Protein AF-A0A953TD16-F1 (afdb_monomer)

Structure (mmCIF, N/CA/C/O backbone):
data_AF-A0A953TD16-F1
#
_entry.id   AF-A0A953TD16-F1
#
loop_
_atom_site.group_PDB
_atom_site.id
_atom_site.type_symbol
_atom_site.label_atom_id
_atom_site.label_alt_id
_atom_site.label_comp_id
_atom_site.label_asym_id
_atom_site.label_entity_id
_atom_site.label_seq_id
_atom_site.pdbx_PDB_ins_code
_atom_site.Cartn_x
_atom_site.Cartn_y
_atom_site.Cartn_z
_atom_site.occupancy
_atom_site.B_iso_or_equiv
_atom_site.auth_seq_id
_atom_site.auth_comp_id
_atom_site.auth_asym_id
_atom_site.auth_atom_id
_atom_site.pdbx_PDB_model_num
ATOM 1 N N . MET A 1 1 ? -1.652 1.888 -25.458 1.00 63.97 1 MET A N 1
ATOM 2 C CA . MET A 1 1 ? -0.465 2.170 -24.622 1.00 63.97 1 MET A CA 1
ATOM 3 C C . MET A 1 1 ? -0.939 2.309 -23.176 1.00 63.97 1 MET A C 1
ATOM 5 O O . MET A 1 1 ? -2.084 2.715 -22.986 1.00 63.97 1 MET A O 1
ATOM 9 N N . VAL A 1 2 ? -0.172 1.822 -22.194 1.00 90.69 2 VAL A N 1
ATOM 10 C CA . VAL A 1 2 ? -0.624 1.680 -20.794 1.00 90.69 2 VAL A CA 1
ATOM 11 C C . VAL A 1 2 ? -0.052 2.838 -19.978 1.00 90.69 2 VAL A C 1
ATOM 13 O O . VAL A 1 2 ? 1.151 2.891 -19.759 1.00 90.69 2 VAL A O 1
ATOM 16 N N . ARG A 1 3 ? -0.923 3.729 -19.483 1.00 93.38 3 ARG A N 1
ATOM 17 C CA . ARG A 1 3 ? -0.599 5.012 -18.817 1.00 93.38 3 ARG A CA 1
ATOM 18 C C . ARG A 1 3 ? 0.656 4.996 -17.923 1.00 93.38 3 ARG A C 1
ATOM 20 O O . ARG A 1 3 ? 1.530 5.847 -18.071 1.00 93.38 3 ARG A O 1
ATOM 27 N N . VAL A 1 4 ? 0.753 4.037 -16.998 1.00 95.44 4 VAL A N 1
ATOM 28 C CA . VAL A 1 4 ? 1.875 3.941 -16.042 1.00 95.44 4 VAL A CA 1
ATOM 29 C C . VAL A 1 4 ? 3.186 3.584 -16.746 1.00 95.44 4 VAL A C 1
ATOM 31 O O . VAL A 1 4 ? 4.212 4.192 -16.455 1.00 95.44 4 VAL A O 1
ATOM 34 N N . VAL A 1 5 ? 3.142 2.659 -17.710 1.00 96.75 5 VAL A N 1
ATOM 35 C CA . VAL A 1 5 ? 4.310 2.240 -18.504 1.00 96.75 5 VAL A CA 1
ATOM 36 C C . VAL A 1 5 ? 4.869 3.425 -19.284 1.00 96.75 5 VAL A C 1
ATOM 38 O O . VAL A 1 5 ? 6.075 3.652 -19.284 1.00 96.75 5 VAL A O 1
ATOM 41 N N . ASP A 1 6 ? 3.984 4.226 -19.871 1.00 96.00 6 ASP A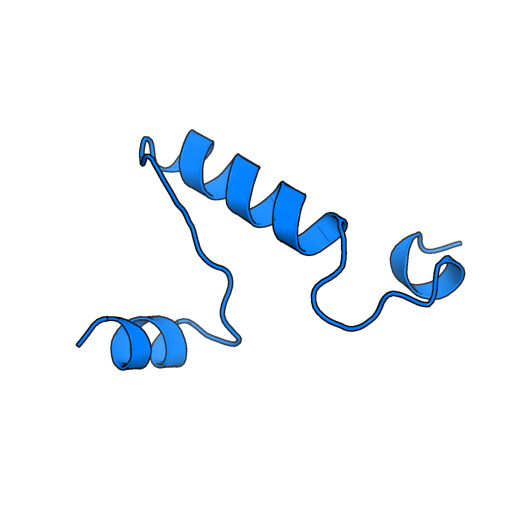 N 1
ATOM 42 C CA . ASP A 1 6 ? 4.364 5.360 -20.715 1.00 96.00 6 ASP A CA 1
ATOM 43 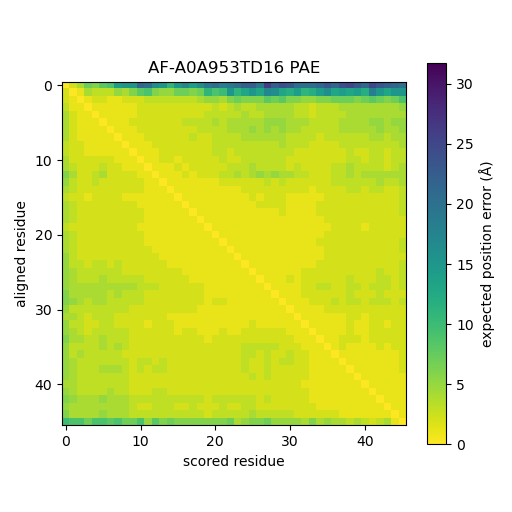C C . ASP A 1 6 ? 4.967 6.505 -19.893 1.00 96.00 6 ASP A C 1
ATOM 45 O O . ASP A 1 6 ? 5.933 7.142 -20.308 1.00 96.00 6 ASP A O 1
ATOM 49 N N . SER A 1 7 ? 4.413 6.746 -18.701 1.00 94.25 7 SER A N 1
ATOM 50 C CA . SER A 1 7 ? 4.905 7.778 -17.781 1.00 94.25 7 SER A CA 1
ATOM 51 C C . SER A 1 7 ? 6.177 7.383 -17.025 1.00 94.25 7 SER A C 1
ATOM 53 O O . SER A 1 7 ? 6.817 8.252 -16.436 1.00 94.25 7 SER A O 1
ATOM 55 N N . GLN A 1 8 ? 6.523 6.090 -17.007 1.00 95.69 8 GLN A N 1
ATOM 56 C CA . GLN A 1 8 ? 7.647 5.511 -16.258 1.00 95.69 8 GLN A CA 1
ATOM 57 C C . GLN A 1 8 ? 7.612 5.788 -14.738 1.00 95.69 8 GLN A C 1
ATOM 59 O O . GLN A 1 8 ? 8.601 5.596 -14.029 1.00 95.69 8 GLN A O 1
ATOM 64 N N . LYS A 1 9 ? 6.460 6.214 -14.202 1.00 95.75 9 LYS A N 1
ATOM 65 C CA . LYS A 1 9 ? 6.245 6.492 -12.774 1.00 95.75 9 LYS A CA 1
ATOM 66 C C . LYS A 1 9 ? 5.900 5.210 -12.012 1.00 95.75 9 LYS A C 1
ATOM 68 O O . LYS A 1 9 ? 4.778 5.025 -11.552 1.00 95.75 9 LYS A O 1
ATOM 73 N N . PHE A 1 10 ? 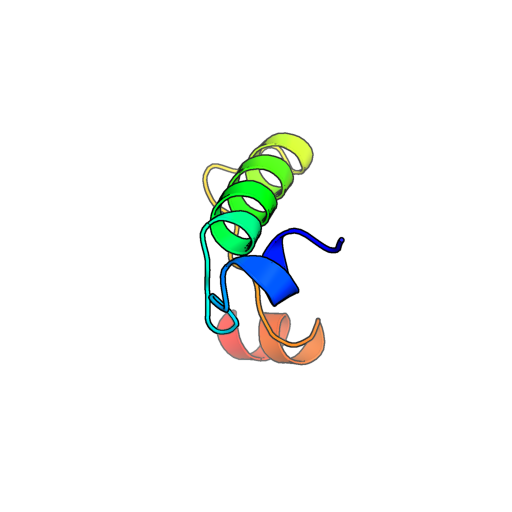6.870 4.312 -11.882 1.00 95.88 10 PHE A N 1
ATOM 74 C CA . PHE A 1 10 ? 6.643 2.979 -11.308 1.00 95.88 10 PHE A CA 1
ATOM 75 C C . PHE A 1 10 ? 6.548 2.945 -9.778 1.00 95.88 10 PHE A C 1
ATOM 77 O O . PHE A 1 10 ? 6.046 1.975 -9.218 1.00 95.88 10 PHE A O 1
ATOM 84 N N . ILE A 1 11 ? 7.037 3.978 -9.091 1.00 96.62 11 ILE A N 1
ATOM 85 C CA . ILE A 1 11 ? 7.143 3.999 -7.629 1.00 96.62 11 ILE A CA 1
ATOM 86 C C . ILE A 1 11 ? 6.200 5.066 -7.083 1.00 96.62 11 ILE A C 1
ATOM 88 O O . ILE A 1 11 ? 6.427 6.251 -7.311 1.00 96.62 11 ILE A O 1
ATOM 92 N N . MET A 1 12 ? 5.157 4.634 -6.363 1.00 93.94 12 MET A N 1
ATOM 93 C CA . MET A 1 12 ? 4.232 5.501 -5.608 1.00 93.94 12 MET A CA 1
ATOM 94 C C . MET A 1 12 ? 3.740 6.729 -6.405 1.00 93.94 12 MET A C 1
ATOM 96 O O . MET A 1 12 ? 3.746 7.862 -5.920 1.00 93.94 12 MET A O 1
ATOM 100 N N . GLY A 1 13 ? 3.359 6.499 -7.666 1.00 94.50 13 GLY A N 1
ATOM 101 C CA . GLY A 1 13 ? 2.916 7.538 -8.593 1.00 94.50 13 GLY A CA 1
ATOM 102 C C . GLY A 1 13 ? 1.508 8.071 -8.311 1.00 94.50 13 GLY A C 1
ATOM 103 O O . GLY A 1 13 ? 0.833 7.672 -7.363 1.00 94.50 13 GLY A O 1
ATOM 104 N N . ASP A 1 14 ? 1.046 8.971 -9.178 1.00 95.88 14 ASP A N 1
ATOM 105 C CA . ASP A 1 14 ? -0.249 9.645 -9.017 1.00 95.88 14 ASP A CA 1
ATOM 106 C C . ASP A 1 14 ? -1.439 8.667 -9.064 1.00 95.88 14 ASP A C 1
ATOM 108 O O . ASP A 1 14 ? -2.421 8.874 -8.355 1.00 95.88 14 ASP A O 1
ATOM 112 N N . ASP A 1 15 ? -1.327 7.556 -9.804 1.00 95.69 15 ASP A N 1
ATOM 113 C CA . ASP A 1 15 ? -2.336 6.487 -9.814 1.00 95.69 15 ASP A CA 1
ATOM 114 C C . ASP A 1 15 ? -2.522 5.836 -8.424 1.00 95.69 15 ASP A C 1
ATOM 116 O O . ASP A 1 15 ? -3.637 5.453 -8.072 1.00 95.69 15 ASP A O 1
ATOM 120 N N . VAL A 1 16 ? -1.461 5.750 -7.605 1.00 97.31 16 VAL A N 1
ATOM 121 C CA . VAL A 1 16 ? -1.544 5.216 -6.230 1.00 97.31 16 VAL A CA 1
ATOM 122 C C . VAL A 1 16 ? -2.272 6.200 -5.316 1.00 97.31 16 VAL A C 1
ATOM 124 O O . VAL A 1 16 ? -3.155 5.795 -4.566 1.00 97.31 16 VAL A O 1
ATOM 127 N N . LYS A 1 17 ? -1.970 7.500 -5.423 1.00 97.38 17 LYS A N 1
ATOM 128 C CA . LYS A 1 17 ? -2.651 8.540 -4.632 1.00 97.38 17 LYS A CA 1
ATOM 129 C C . LYS A 1 17 ? -4.146 8.599 -4.936 1.00 97.38 17 LYS A C 1
ATOM 131 O O . LYS A 1 17 ? -4.956 8.773 -4.030 1.00 97.38 17 LYS A O 1
ATOM 136 N N . GLU A 1 18 ? -4.515 8.461 -6.209 1.00 97.75 18 GLU A N 1
ATOM 137 C CA . GLU A 1 18 ? -5.923 8.444 -6.604 1.00 97.75 18 GLU A CA 1
ATOM 138 C C . GLU A 1 18 ? -6.634 7.191 -6.083 1.00 97.75 18 GLU A C 1
ATOM 140 O O . GLU A 1 18 ? -7.747 7.291 -5.571 1.00 97.75 18 GLU A O 1
ATOM 145 N N . LEU A 1 19 ? -5.977 6.027 -6.127 1.00 97.81 19 LEU A N 1
ATOM 146 C CA . LEU A 1 19 ? -6.497 4.807 -5.511 1.00 97.81 19 LEU A CA 1
ATOM 147 C C . LEU A 1 19 ? -6.755 4.999 -4.011 1.00 97.81 19 LEU A C 1
ATOM 149 O O . LEU A 1 19 ? -7.837 4.671 -3.533 1.00 97.81 19 LEU A O 1
ATOM 153 N N . GLU A 1 20 ? -5.794 5.544 -3.268 1.00 98.62 20 GLU A N 1
ATOM 154 C CA . GLU A 1 20 ? -5.942 5.815 -1.833 1.00 98.62 20 GLU A CA 1
ATOM 155 C C . GLU A 1 20 ? -7.102 6.779 -1.553 1.00 98.62 20 GLU A C 1
ATOM 157 O O . GLU A 1 20 ? -7.919 6.526 -0.667 1.00 98.62 20 GLU A O 1
AT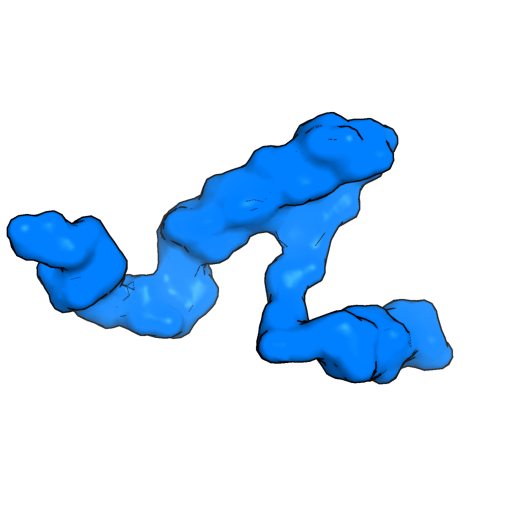OM 162 N N . ARG A 1 21 ? -7.242 7.847 -2.349 1.00 98.69 21 ARG A N 1
ATOM 163 C CA . ARG A 1 21 ? -8.371 8.782 -2.240 1.00 98.69 21 ARG A CA 1
ATOM 164 C C . ARG A 1 21 ? -9.713 8.073 -2.442 1.00 98.69 21 ARG A C 1
ATOM 166 O O . ARG A 1 21 ? -10.620 8.247 -1.629 1.00 98.69 21 ARG A O 1
ATOM 173 N N . LEU A 1 22 ? -9.829 7.267 -3.499 1.00 98.69 22 LEU A N 1
ATOM 174 C CA . LEU A 1 22 ? -11.040 6.505 -3.812 1.00 98.69 22 LEU A CA 1
ATOM 175 C C . LEU A 1 22 ? -11.361 5.467 -2.731 1.00 98.69 22 LEU A C 1
ATOM 177 O O . LEU A 1 22 ? -12.525 5.268 -2.400 1.00 98.69 22 LEU A O 1
ATOM 181 N N . MET A 1 23 ? -10.346 4.826 -2.150 1.00 98.56 23 MET A N 1
ATOM 182 C CA . MET A 1 23 ? -10.535 3.844 -1.079 1.00 98.56 23 MET A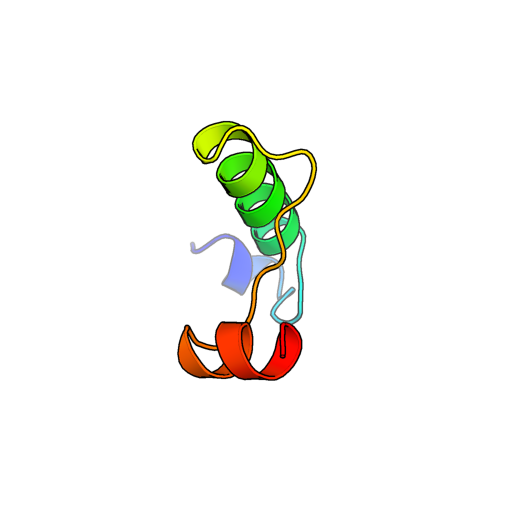 CA 1
ATOM 183 C C . MET A 1 23 ? -10.980 4.487 0.234 1.00 98.56 23 MET A C 1
ATOM 185 O O . MET A 1 23 ? -11.827 3.917 0.924 1.00 98.56 23 MET A O 1
ATOM 189 N N . ALA A 1 24 ? -10.457 5.670 0.569 1.00 98.75 24 ALA A N 1
ATOM 190 C CA . ALA A 1 24 ? -10.925 6.441 1.719 1.00 98.75 24 ALA A CA 1
ATOM 191 C C . ALA A 1 24 ? -12.403 6.831 1.553 1.00 98.75 24 ALA A C 1
ATOM 193 O O . ALA A 1 24 ? -13.206 6.625 2.462 1.00 98.75 24 ALA A O 1
ATOM 194 N N . GLU A 1 25 ? -12.779 7.305 0.360 1.00 98.69 25 GLU A N 1
ATOM 195 C CA . GLU A 1 25 ? -14.163 7.643 0.013 1.00 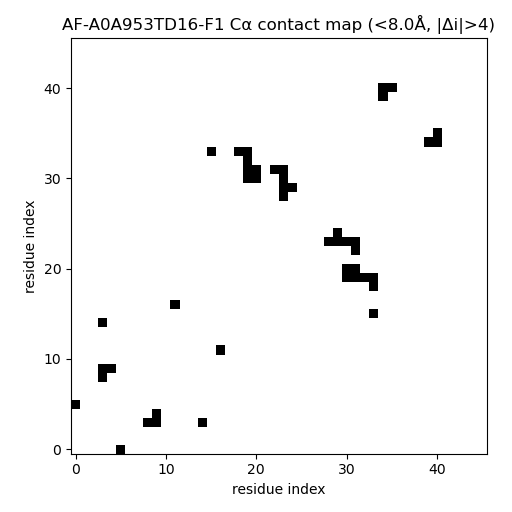98.69 25 GLU A CA 1
ATOM 196 C C . GLU A 1 25 ? -15.086 6.417 0.094 1.00 98.69 25 GLU A C 1
ATOM 198 O O . GLU A 1 25 ? -16.101 6.452 0.789 1.00 98.69 25 GLU A O 1
ATOM 203 N N . TYR A 1 26 ? -14.699 5.308 -0.543 1.00 98.56 26 TYR A N 1
ATOM 204 C CA . TYR A 1 26 ? -15.453 4.052 -0.538 1.00 98.56 26 TYR A CA 1
ATOM 205 C C . TYR A 1 26 ? -15.665 3.494 0.875 1.00 98.56 26 TYR A C 1
ATOM 207 O O . TYR A 1 26 ? -16.740 2.991 1.196 1.00 98.56 26 TYR A O 1
ATOM 215 N N . SER A 1 27 ? -14.646 3.598 1.729 1.00 98.25 27 SER A N 1
ATOM 216 C CA . SER A 1 27 ? -14.684 3.068 3.095 1.00 98.25 27 SER A CA 1
ATOM 217 C C . SER A 1 27 ? -15.329 4.030 4.099 1.00 98.25 27 SER A C 1
ATOM 219 O O . SER A 1 27 ? -15.486 3.673 5.266 1.00 98.25 27 SER A O 1
ATOM 221 N N . GLY A 1 28 ? -15.679 5.254 3.686 1.00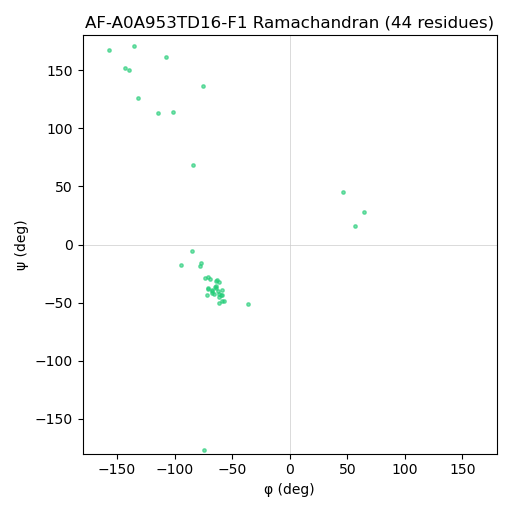 98.50 28 GLY A N 1
ATOM 222 C CA . GLY A 1 28 ? -16.200 6.292 4.578 1.00 98.50 28 GLY A CA 1
ATOM 223 C C . GLY A 1 28 ? -15.188 6.764 5.629 1.00 98.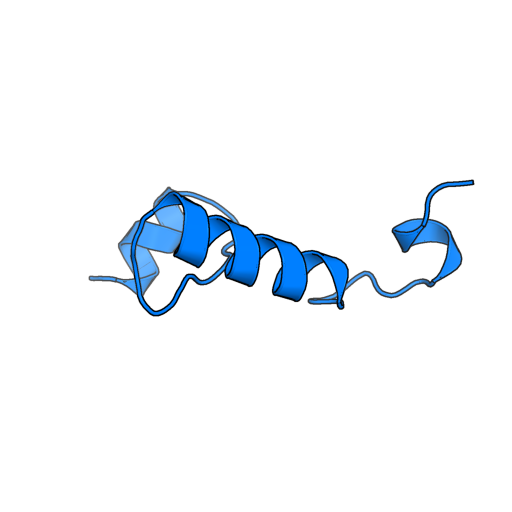50 28 GLY A C 1
ATOM 224 O O . GLY A 1 28 ? -15.579 7.185 6.719 1.00 98.50 28 GLY A O 1
ATOM 225 N N . THR A 1 29 ? -13.888 6.678 5.336 1.00 98.50 29 THR A N 1
ATOM 226 C CA . THR A 1 29 ? -12.807 7.079 6.246 1.00 98.50 29 THR A CA 1
ATOM 227 C C . THR A 1 29 ? -12.139 8.369 5.780 1.00 98.50 29 THR A C 1
ATOM 229 O O . THR A 1 29 ? -12.236 8.785 4.629 1.00 98.50 29 THR A O 1
ATOM 232 N N . ARG A 1 30 ? -11.421 9.036 6.691 1.00 98.25 30 ARG A N 1
ATOM 233 C CA . ARG A 1 30 ? -10.680 10.264 6.361 1.00 98.25 30 ARG A CA 1
ATOM 234 C C . ARG A 1 30 ? -9.415 9.995 5.538 1.00 98.25 30 ARG A C 1
ATOM 236 O O . ARG A 1 30 ? -8.980 10.870 4.797 1.00 98.25 30 ARG A O 1
ATOM 243 N N . PHE A 1 31 ? -8.817 8.817 5.701 1.00 98.12 31 PHE A N 1
ATOM 244 C CA . PHE A 1 31 ? -7.564 8.429 5.061 1.00 98.12 31 PHE A CA 1
ATOM 245 C C . PHE A 1 31 ? -7.594 6.949 4.673 1.00 98.12 31 PHE A C 1
ATOM 247 O O . PHE A 1 31 ? -8.236 6.140 5.348 1.00 98.12 31 PHE A O 1
ATOM 254 N N . ALA A 1 32 ? -6.843 6.609 3.630 1.00 98.25 32 ALA A N 1
ATOM 255 C CA . ALA A 1 32 ? -6.459 5.249 3.278 1.00 98.25 32 ALA A CA 1
ATOM 256 C C . ALA A 1 32 ? -4.997 5.264 2.811 1.00 98.25 32 ALA A C 1
ATOM 258 O O . ALA A 1 32 ? -4.531 6.277 2.291 1.00 98.25 32 ALA A O 1
ATOM 259 N N . VAL A 1 33 ? -4.285 4.160 3.032 1.00 97.94 33 VAL A N 1
ATOM 260 C CA . VAL A 1 33 ? -2.872 4.001 2.664 1.00 97.94 33 VAL A CA 1
ATOM 261 C C . VAL A 1 33 ? -2.709 2.670 1.942 1.00 97.94 33 VAL A C 1
ATOM 263 O O . VAL A 1 33 ? -3.122 1.626 2.451 1.00 97.94 33 VAL A O 1
ATOM 266 N N . GLY A 1 34 ? -2.124 2.708 0.749 1.00 97.25 34 GLY A N 1
ATOM 267 C CA . GLY A 1 34 ? -1.776 1.536 -0.035 1.00 97.25 34 GLY A CA 1
ATOM 268 C C . GLY A 1 34 ? -0.539 0.848 0.536 1.00 97.25 34 GLY A C 1
ATOM 269 O O . GLY A 1 34 ? 0.454 1.484 0.880 1.00 97.25 34 GLY A O 1
ATOM 270 N N . CYS A 1 35 ? -0.582 -0.476 0.611 1.00 97.38 35 CYS A N 1
ATOM 271 C CA . CYS A 1 35 ? 0.544 -1.312 1.019 1.00 97.38 35 CYS A CA 1
ATOM 272 C C . CYS A 1 35 ? 0.677 -2.507 0.069 1.00 97.38 35 CYS A C 1
ATOM 274 O O . CYS A 1 35 ? -0.178 -2.727 -0.792 1.00 97.38 35 CYS A O 1
ATOM 276 N N . ALA A 1 36 ? 1.772 -3.258 0.188 1.00 97.25 36 ALA A N 1
ATOM 277 C CA . ALA A 1 36 ? 2.076 -4.339 -0.747 1.00 97.25 36 ALA A CA 1
ATOM 278 C C . ALA A 1 36 ? 1.119 -5.540 -0.615 1.00 97.25 36 ALA A C 1
ATOM 280 O O . ALA A 1 36 ? 0.855 -6.223 -1.605 1.00 97.25 36 ALA A O 1
ATOM 281 N N . SER A 1 37 ? 0.571 -5.789 0.578 1.00 97.88 37 SER A N 1
ATOM 282 C CA . SER A 1 37 ? -0.385 -6.867 0.832 1.00 97.88 37 SER A CA 1
ATOM 283 C C . SER A 1 37 ? -1.252 -6.604 2.068 1.00 97.88 37 SER A C 1
ATOM 285 O O . SER A 1 37 ? -0.945 -5.751 2.897 1.00 97.88 37 SER A O 1
ATOM 287 N N . GLY A 1 38 ? -2.320 -7.391 2.241 1.00 97.06 38 GLY A N 1
ATOM 288 C CA . GLY A 1 38 ? -3.145 -7.332 3.454 1.00 97.06 38 GLY A CA 1
ATOM 289 C C . GLY A 1 38 ? -2.393 -7.732 4.731 1.00 97.06 38 GLY A C 1
ATOM 290 O O . GLY A 1 38 ? -2.667 -7.186 5.794 1.00 97.06 38 GLY A O 1
ATOM 291 N N . SER A 1 39 ? -1.415 -8.639 4.642 1.00 98.44 39 SER A N 1
ATOM 292 C CA . SER A 1 39 ? -0.557 -8.981 5.784 1.00 98.44 39 SER A CA 1
ATOM 293 C C . SER A 1 39 ? 0.340 -7.811 6.186 1.00 98.44 39 SER A C 1
ATOM 295 O O . SER A 1 39 ? 0.477 -7.546 7.378 1.00 98.44 39 SER A O 1
ATOM 297 N N . ASP A 1 40 ? 0.876 -7.067 5.213 1.00 98.19 40 ASP A N 1
ATOM 298 C CA . ASP A 1 40 ? 1.630 -5.840 5.495 1.00 98.19 40 ASP A CA 1
ATOM 299 C C . ASP A 1 40 ? 0.730 -4.773 6.124 1.00 98.19 40 ASP A C 1
ATOM 301 O O . ASP A 1 40 ? 1.161 -4.080 7.037 1.00 98.19 40 ASP A O 1
ATOM 305 N N . ALA A 1 41 ? -0.538 -4.677 5.705 1.00 98.12 41 ALA A N 1
ATOM 306 C CA . ALA A 1 41 ? -1.505 -3.765 6.318 1.00 98.12 41 ALA A CA 1
ATOM 307 C C . ALA A 1 41 ? -1.688 -4.042 7.819 1.00 98.12 41 ALA A C 1
ATOM 309 O O . ALA A 1 41 ? -1.707 -3.110 8.620 1.00 98.12 41 ALA A O 1
ATOM 310 N N . LEU A 1 42 ? -1.796 -5.320 8.202 1.00 98.06 42 LEU A N 1
ATOM 311 C CA . LEU A 1 42 ? -1.893 -5.720 9.607 1.00 98.06 42 LEU A CA 1
ATOM 312 C C . LEU A 1 42 ? -0.603 -5.404 10.367 1.00 98.06 42 LEU A C 1
ATOM 314 O O . LEU A 1 42 ? -0.677 -4.881 11.472 1.00 98.06 42 LEU A O 1
ATOM 318 N N . LEU A 1 43 ? 0.561 -5.676 9.771 1.00 98.31 43 LEU A N 1
ATOM 319 C CA . LEU A 1 43 ? 1.858 -5.373 10.381 1.00 98.31 43 LEU A CA 1
ATOM 320 C C . LEU A 1 43 ? 2.083 -3.866 10.572 1.00 98.31 43 LEU A C 1
ATOM 322 O O . LEU A 1 43 ? 2.699 -3.462 11.546 1.00 98.31 43 LEU A O 1
ATOM 326 N N . LEU A 1 44 ? 1.604 -3.030 9.650 1.00 97.31 44 LEU A N 1
ATOM 327 C CA . LEU A 1 44 ? 1.704 -1.572 9.762 1.00 97.31 44 LEU A CA 1
ATOM 328 C C . LEU A 1 44 ? 0.786 -0.997 10.850 1.00 97.31 44 LEU A C 1
ATOM 330 O O . LEU A 1 44 ? 1.064 0.084 11.367 1.00 97.31 44 LEU A O 1
ATOM 334 N N . ALA A 1 45 ? -0.327 -1.672 11.149 1.00 97.00 45 ALA A N 1
ATOM 335 C CA . ALA A 1 45 ? -1.371 -1.171 12.039 1.00 97.00 45 ALA A CA 1
ATOM 336 C C . ALA A 1 45 ? -1.238 -1.625 13.504 1.00 97.00 45 ALA A C 1
ATOM 338 O O . ALA A 1 45 ? -1.888 -1.031 14.367 1.00 97.00 4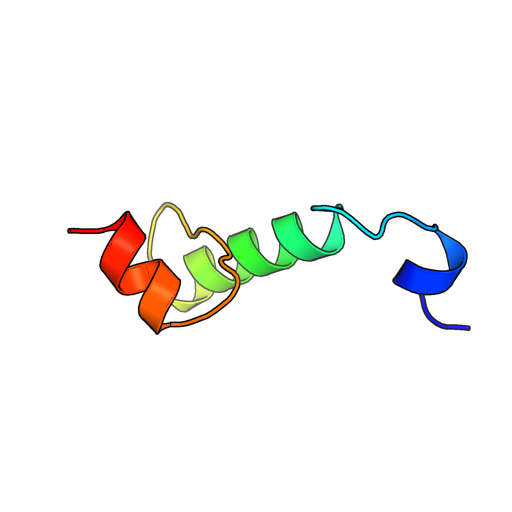5 ALA A O 1
ATOM 339 N N . LEU A 1 46 ? -0.462 -2.678 13.773 1.00 94.38 46 LEU A N 1
ATOM 340 C CA . LEU A 1 46 ? -0.319 -3.328 15.082 1.00 94.38 46 LEU A CA 1
ATOM 341 C C . LEU A 1 46 ? 1.080 -3.112 15.661 1.00 94.38 46 LEU A C 1
ATOM 343 O O . LEU A 1 46 ? 1.154 -2.877 16.888 1.00 94.38 46 LEU A O 1
#

Mean predicted aligned error: 2.72 Å

Sequence (46 aa):
MVRVVDSQKFIMGDDVKELERLMAEYSGTRFAVGCASGSDALLLAL

Secondary structure (DSSP, 8-state):
--HHHHHT--SS-HHHHHHHHHHHHHHT-S-----S-HHHHHHHH-

Solvent-accessible surface area (backbone atoms only — not comparable to full-atom values): 2987 Å² total; per-residue (Å²): 136,59,71,57,72,77,67,64,51,83,72,88,30,71,72,53,57,52,49,21,54,50,48,8,60,76,69,74,44,96,66,51,81,87,65,96,42,74,69,52,48,51,65,76,74,109

Radius of gyration: 12.64 Å; Cα contacts (8 Å, |Δi|>4): 23; chains: 1; bounding box: 24×19×40 Å

Foldseek 3Di:
DDVCVVVVVPPCDPVQVVVFVVVCVVVVHPTGHDDPDPVVVVVVVD

pLDDT: mean 96.3, std 5.11, range [63.97, 98.75]